Protein AF-A0A950PTB6-F1 (afdb_monomer_lite)

Radius of gyration: 15.79 Å; chains: 1; bounding box: 38×23×42 Å

Sequence (80 aa):
MAARVPARATAEGIPRKLLQPLGVPVIVIVGGGFAGVAVARRLERLLGPGEAQIVLVSRNNYTLFTPMLPEVTSGELEVR

Foldseek 3Di:
DDPCLDDDPAPPPDPVVLVPCPVEAEAEQEAPEPVSVVVQVVCVVVDDPRNYHYHYDHNDPDYDPVVCVVVVVVVVDDDD

Structure (mmCIF, N/CA/C/O backbone):
data_AF-A0A950PTB6-F1
#
_entry.id   AF-A0A950PTB6-F1
#
loop_
_atom_site.group_PDB
_atom_site.id
_atom_site.type_symbol
_atom_site.label_atom_id
_atom_site.label_alt_id
_atom_site.label_comp_id
_atom_site.label_asym_id
_atom_site.label_entity_id
_atom_site.label_seq_id
_atom_site.pdbx_PDB_ins_code
_atom_site.Cartn_x
_atom_site.Cartn_y
_atom_site.Cartn_z
_atom_site.occupancy
_atom_site.B_iso_or_equiv
_atom_site.auth_seq_id
_atom_site.auth_comp_id
_atom_site.auth_asym_id
_atom_site.auth_atom_id
_atom_site.pdbx_PDB_model_num
ATOM 1 N N . MET A 1 1 ? 9.479 -2.271 18.496 1.00 31.80 1 MET A N 1
ATOM 2 C CA . MET A 1 1 ? 8.328 -3.141 18.822 1.00 31.80 1 MET A CA 1
ATOM 3 C C . MET A 1 1 ? 7.418 -3.151 17.602 1.00 31.80 1 MET A C 1
ATOM 5 O O . MET A 1 1 ? 7.068 -2.081 17.126 1.00 31.80 1 MET A O 1
ATOM 9 N N . ALA A 1 2 ? 7.235 -4.320 16.986 1.00 27.17 2 ALA A N 1
ATOM 10 C CA . ALA A 1 2 ? 6.895 -4.470 15.571 1.00 27.17 2 ALA A CA 1
ATOM 11 C C . ALA A 1 2 ? 5.452 -4.056 15.242 1.00 27.17 2 ALA A C 1
ATOM 13 O O . ALA A 1 2 ? 4.504 -4.669 15.734 1.00 27.17 2 ALA A O 1
ATOM 14 N N . ALA A 1 3 ? 5.295 -3.063 14.362 1.00 32.94 3 ALA A N 1
ATOM 15 C CA . ALA A 1 3 ? 4.061 -2.882 13.614 1.00 32.94 3 ALA A CA 1
ATOM 16 C C . ALA A 1 3 ? 3.818 -4.185 12.846 1.00 32.94 3 ALA A C 1
ATOM 18 O O . ALA A 1 3 ? 4.615 -4.586 11.996 1.00 32.94 3 ALA A O 1
ATOM 19 N N . ARG A 1 4 ? 2.768 -4.912 13.223 1.00 35.53 4 ARG A N 1
ATOM 20 C CA . ARG A 1 4 ? 2.388 -6.157 12.566 1.00 35.53 4 ARG A CA 1
ATOM 21 C C . ARG A 1 4 ? 1.783 -5.785 11.217 1.00 35.53 4 ARG A C 1
ATOM 23 O O . ARG A 1 4 ? 0.569 -5.700 11.108 1.00 35.53 4 ARG A O 1
ATOM 30 N N . VAL A 1 5 ? 2.632 -5.534 10.219 1.00 42.94 5 VAL A N 1
ATOM 31 C CA . VAL A 1 5 ? 2.233 -5.456 8.809 1.00 42.94 5 VAL A CA 1
ATOM 32 C C . VAL A 1 5 ? 1.636 -6.824 8.479 1.00 42.94 5 VAL A C 1
ATOM 34 O O . VAL A 1 5 ? 2.376 -7.815 8.469 1.00 42.94 5 VAL A O 1
ATOM 37 N N . PRO A 1 6 ? 0.305 -6.951 8.329 1.00 42.34 6 PRO A N 1
ATOM 38 C CA . PRO A 1 6 ? -0.295 -8.243 8.073 1.00 42.34 6 PRO A CA 1
ATOM 39 C C . PRO A 1 6 ? 0.210 -8.758 6.730 1.00 42.34 6 PRO A C 1
ATOM 41 O O . PRO A 1 6 ? 0.446 -7.994 5.797 1.00 42.34 6 PRO A O 1
ATOM 44 N N . ALA A 1 7 ? 0.408 -10.069 6.701 1.00 44.00 7 ALA A N 1
ATOM 45 C CA . ALA A 1 7 ? 0.962 -10.854 5.618 1.00 44.00 7 ALA A CA 1
ATOM 46 C C . ALA A 1 7 ? 0.591 -10.352 4.212 1.00 44.00 7 ALA A C 1
ATOM 48 O O . ALA A 1 7 ? -0.577 -10.139 3.896 1.00 44.00 7 ALA A O 1
ATOM 49 N N . ARG A 1 8 ? 1.640 -10.227 3.391 1.00 46.41 8 ARG A N 1
ATOM 50 C CA . ARG A 1 8 ? 1.662 -10.244 1.922 1.00 46.41 8 ARG A CA 1
A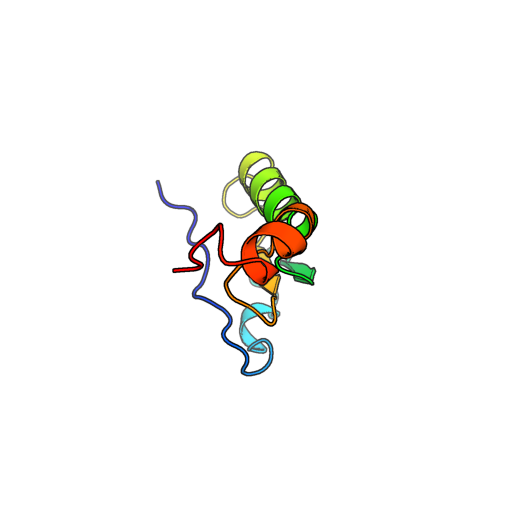TOM 51 C C . ARG A 1 8 ? 0.307 -10.620 1.300 1.00 46.41 8 ARG A C 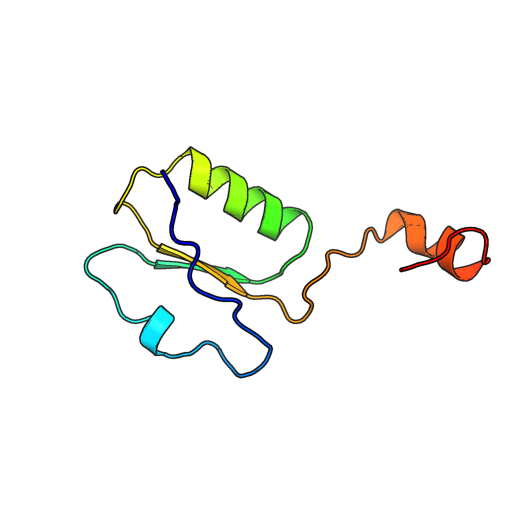1
ATOM 53 O O . ARG A 1 8 ? -0.048 -11.794 1.271 1.00 46.41 8 ARG A O 1
ATOM 60 N N . ALA A 1 9 ? -0.408 -9.635 0.759 1.00 48.44 9 ALA A N 1
ATOM 61 C CA . ALA A 1 9 ? -1.533 -9.881 -0.136 1.00 48.44 9 ALA A CA 1
ATOM 62 C C . ALA A 1 9 ? -0.974 -10.251 -1.522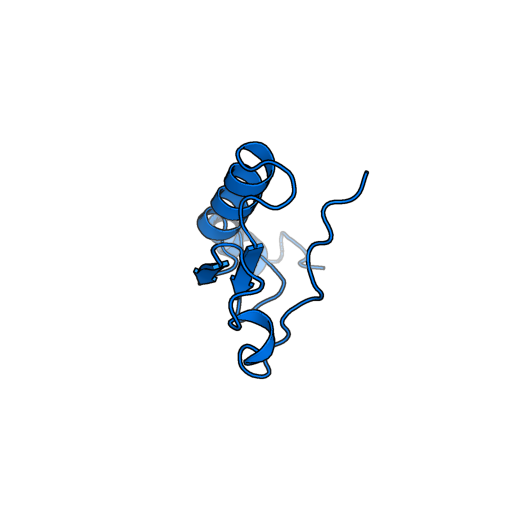 1.00 48.44 9 ALA A C 1
ATOM 64 O O . ALA A 1 9 ? -0.677 -9.386 -2.343 1.00 48.44 9 ALA A O 1
ATOM 65 N N . THR A 1 10 ? -0.720 -11.542 -1.734 1.00 41.62 10 THR A N 1
ATOM 66 C CA . THR A 1 10 ? -0.441 -12.135 -3.051 1.00 41.62 10 THR A CA 1
ATOM 67 C C . THR A 1 10 ? -1.695 -12.096 -3.927 1.00 41.62 10 THR A C 1
ATOM 69 O O . THR A 1 10 ? -2.792 -11.997 -3.403 1.00 41.62 10 THR A O 1
ATOM 72 N N . ALA A 1 11 ? -1.525 -12.164 -5.251 1.00 42.00 11 ALA A N 1
ATOM 73 C CA . ALA A 1 11 ? -2.504 -11.852 -6.305 1.00 42.00 11 ALA A CA 1
ATOM 74 C C . ALA A 1 11 ? -3.870 -12.594 -6.305 1.00 42.00 11 ALA A C 1
ATOM 76 O O . ALA A 1 11 ? -4.681 -12.353 -7.199 1.00 42.00 11 ALA A O 1
ATOM 77 N N . GLU A 1 12 ? -4.164 -13.448 -5.325 1.00 47.66 12 GLU A N 1
ATOM 78 C CA . GLU A 1 12 ? -5.539 -13.859 -5.022 1.00 47.66 12 GLU A CA 1
ATOM 79 C C . GLU A 1 12 ? -6.255 -12.677 -4.360 1.00 47.66 12 GLU A C 1
ATOM 81 O O . GLU A 1 12 ? -5.706 -12.043 -3.463 1.00 47.66 12 GLU A O 1
ATOM 86 N N . GLY A 1 13 ? -7.448 -12.319 -4.840 1.00 54.62 13 GLY A N 1
ATOM 87 C CA . GLY A 1 13 ? -8.153 -11.093 -4.446 1.00 54.62 13 GLY A CA 1
ATOM 88 C C . GLY A 1 13 ? -8.130 -10.780 -2.940 1.00 54.62 13 GLY A C 1
ATOM 89 O O . GLY A 1 13 ? -8.088 -11.679 -2.106 1.00 54.62 13 GLY A O 1
ATOM 90 N N . ILE A 1 14 ? -8.180 -9.483 -2.601 1.00 62.97 14 ILE A N 1
ATOM 91 C CA . ILE A 1 14 ? -8.065 -8.964 -1.225 1.00 62.97 14 ILE A CA 1
ATOM 92 C C . ILE A 1 14 ? -8.934 -9.812 -0.280 1.00 62.97 14 ILE A C 1
ATOM 94 O O . ILE A 1 14 ? -10.165 -9.770 -0.399 1.00 62.97 14 ILE A O 1
ATOM 98 N N . PRO A 1 15 ? -8.349 -10.585 0.657 1.00 64.25 15 PRO A N 1
ATOM 99 C CA . PRO A 1 15 ? -9.143 -11.451 1.508 1.00 64.25 15 PRO A CA 1
ATOM 100 C C . PRO A 1 15 ? -10.079 -10.571 2.330 1.00 64.25 15 PRO A C 1
ATOM 102 O O . PRO A 1 15 ? -9.630 -9.679 3.046 1.00 64.25 15 PRO A O 1
ATOM 105 N N . ARG A 1 16 ? -11.393 -10.820 2.235 1.00 66.00 16 ARG A N 1
ATOM 106 C CA . ARG A 1 16 ? -12.451 -10.006 2.873 1.00 66.00 16 ARG A CA 1
ATOM 107 C C . ARG A 1 16 ? -12.184 -9.719 4.353 1.00 66.00 16 ARG A C 1
ATOM 109 O O . ARG A 1 16 ? -12.574 -8.673 4.853 1.00 66.00 16 ARG A O 1
ATOM 116 N N . LYS A 1 17 ? -11.477 -10.628 5.028 1.00 66.75 17 LYS A N 1
ATOM 117 C CA . LYS A 1 17 ? -11.047 -10.523 6.425 1.00 66.75 17 LYS A CA 1
ATOM 118 C C . LYS A 1 17 ? -10.115 -9.329 6.707 1.00 66.75 17 LYS A C 1
ATOM 120 O O . LYS A 1 17 ? -10.117 -8.840 7.825 1.00 66.75 17 LYS A O 1
ATOM 125 N N . LEU A 1 18 ? -9.361 -8.839 5.716 1.00 66.06 18 LEU A N 1
ATOM 126 C CA . LEU A 1 18 ? -8.538 -7.616 5.808 1.00 66.06 18 LEU A CA 1
ATOM 127 C C . LEU A 1 18 ? -9.359 -6.322 5.702 1.00 66.06 18 LEU A C 1
ATOM 129 O O . LEU A 1 18 ? -8.866 -5.269 6.082 1.00 66.06 18 LEU A O 1
ATOM 133 N N . LEU A 1 19 ? -10.583 -6.393 5.170 1.00 66.44 19 LEU A N 1
ATOM 134 C CA . LEU A 1 19 ? -11.493 -5.249 5.026 1.00 66.44 19 LEU A CA 1
ATOM 135 C C . LEU A 1 19 ? -12.561 -5.209 6.127 1.00 66.44 19 LEU A C 1
ATOM 137 O O . LEU A 1 19 ? -13.381 -4.295 6.159 1.00 66.44 19 LEU A O 1
ATOM 141 N N . GLN A 1 20 ? -12.589 -6.212 7.007 1.00 69.12 20 GLN A N 1
ATOM 142 C CA . GLN A 1 20 ? -13.503 -6.228 8.140 1.00 69.12 20 GLN A CA 1
ATOM 143 C C . GLN A 1 20 ? -13.032 -5.192 9.168 1.00 69.12 20 GLN A C 1
ATOM 145 O O . GLN A 1 20 ? -11.874 -5.253 9.584 1.00 69.12 20 GLN A O 1
ATOM 150 N N . PRO A 1 21 ? -13.892 -4.248 9.591 1.00 60.38 21 PRO A N 1
ATOM 151 C CA . PRO A 1 21 ? -13.500 -3.237 10.560 1.00 60.38 21 PRO A CA 1
ATOM 152 C C . PRO A 1 21 ? -13.202 -3.905 11.907 1.00 60.38 21 PRO A C 1
ATOM 154 O O . PRO A 1 21 ? -14.104 -4.355 12.609 1.00 60.38 21 PRO A O 1
ATOM 157 N N . LEU A 1 22 ? -11.921 -3.950 12.279 1.00 65.81 22 LEU A N 1
ATOM 158 C CA . LEU A 1 22 ? -11.419 -4.472 13.558 1.00 65.81 22 LEU A CA 1
ATOM 159 C C . LEU A 1 22 ? -11.616 -3.472 14.718 1.00 65.81 22 LEU A C 1
ATOM 161 O O . LEU A 1 22 ? -10.847 -3.463 15.673 1.00 65.81 22 LEU A O 1
ATOM 165 N N . GLY A 1 23 ? -12.615 -2.590 14.620 1.00 80.00 23 GLY A N 1
ATOM 166 C CA . GLY A 1 23 ? -12.796 -1.452 15.530 1.00 80.00 23 GLY A CA 1
ATOM 167 C C . GLY A 1 23 ? -11.864 -0.266 15.253 1.00 80.00 23 GLY A C 1
ATOM 168 O O . GLY A 1 23 ? -11.919 0.722 15.975 1.00 80.00 23 GLY A O 1
ATOM 169 N N . VAL A 1 24 ? -11.044 -0.341 14.198 1.00 84.38 24 VAL A N 1
ATOM 170 C CA . VAL A 1 24 ? -10.134 0.725 13.753 1.00 84.38 24 VAL A CA 1
ATOM 171 C C . VAL A 1 24 ? -10.321 0.981 12.251 1.00 84.38 24 VAL A C 1
ATOM 173 O O . VAL A 1 24 ? -10.646 0.040 11.516 1.00 84.38 24 VAL A O 1
ATOM 176 N N . PRO A 1 25 ? -10.140 2.222 11.767 1.00 88.25 25 PRO A N 1
ATOM 177 C CA . PRO A 1 25 ? -10.176 2.542 10.342 1.00 88.25 25 PRO A CA 1
ATOM 178 C C . PRO A 1 25 ? -9.222 1.673 9.513 1.00 88.25 25 PRO A C 1
ATOM 180 O O . PRO A 1 25 ? -8.089 1.413 9.920 1.00 88.25 25 PRO A O 1
ATOM 183 N N . VAL A 1 26 ? -9.660 1.262 8.321 1.00 89.44 26 VAL A N 1
ATOM 184 C CA . VAL A 1 26 ? -8.827 0.529 7.355 1.00 89.44 26 VAL A CA 1
ATOM 185 C C . VAL A 1 26 ? -8.489 1.453 6.189 1.00 89.44 26 VAL A C 1
ATOM 187 O O . VAL A 1 26 ? -9.381 1.949 5.502 1.00 89.44 26 VAL A O 1
ATOM 190 N N . ILE A 1 27 ? -7.197 1.670 5.952 1.00 90.31 27 ILE A N 1
ATOM 191 C CA . ILE A 1 27 ? -6.672 2.478 4.850 1.00 90.31 27 ILE A CA 1
ATOM 192 C C . ILE A 1 27 ? -6.121 1.531 3.788 1.00 90.31 27 ILE A C 1
ATOM 194 O O . ILE A 1 27 ? -5.109 0.863 4.002 1.00 90.31 27 ILE A O 1
ATOM 198 N N . VAL A 1 28 ? -6.778 1.487 2.629 1.00 90.56 28 VAL A N 1
ATOM 199 C CA . VAL A 1 28 ? -6.358 0.653 1.497 1.00 90.56 28 VAL A CA 1
ATOM 200 C C . VAL A 1 28 ? -5.630 1.511 0.468 1.00 90.56 28 VAL A C 1
ATOM 202 O O . VAL A 1 28 ? -6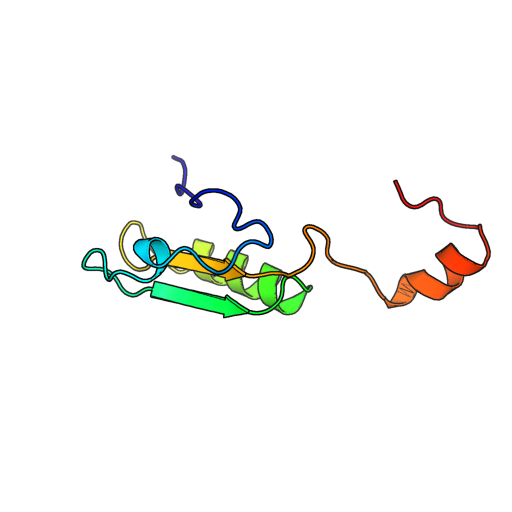.189 2.463 -0.071 1.00 90.56 28 VAL A O 1
ATOM 205 N N . ILE A 1 29 ? -4.384 1.153 0.175 1.00 89.50 29 ILE A N 1
ATOM 206 C CA . ILE A 1 29 ? -3.534 1.789 -0.831 1.00 89.50 29 ILE A CA 1
ATOM 207 C C . ILE A 1 29 ? -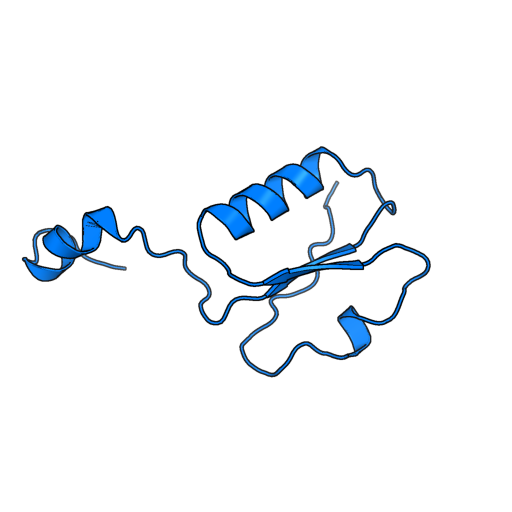3.465 0.852 -2.034 1.00 89.50 29 ILE A C 1
ATOM 209 O O . ILE A 1 29 ? -3.002 -0.282 -1.914 1.00 89.50 29 ILE A O 1
ATOM 213 N N . VAL A 1 30 ? -3.911 1.320 -3.199 1.00 89.19 30 VAL A N 1
ATOM 214 C CA . VAL A 1 30 ? -3.896 0.537 -4.442 1.00 89.19 30 VAL A CA 1
ATOM 215 C C . VAL A 1 30 ? -2.741 1.004 -5.328 1.00 89.19 30 VAL A C 1
ATOM 217 O O . VAL A 1 30 ? -2.711 2.149 -5.771 1.00 89.19 30 VAL A O 1
ATOM 220 N N . GLY A 1 31 ? -1.801 0.096 -5.593 1.00 83.94 31 GLY A N 1
ATOM 221 C CA . GLY A 1 31 ? -0.608 0.300 -6.416 1.00 83.94 31 GLY A CA 1
ATOM 222 C C . GLY A 1 31 ? 0.692 0.296 -5.603 1.00 83.94 31 GLY A C 1
ATOM 223 O O . GLY A 1 31 ? 0.946 1.205 -4.822 1.00 83.94 31 GLY A O 1
ATOM 224 N N . GLY A 1 32 ? 1.570 -0.689 -5.834 1.00 84.19 32 GLY A N 1
ATOM 225 C CA . GLY A 1 32 ? 2.894 -0.817 -5.193 1.00 84.19 32 GLY A CA 1
ATOM 226 C C . GLY A 1 32 ? 4.024 -0.049 -5.888 1.00 84.19 32 GLY A C 1
ATOM 227 O O . GLY A 1 32 ? 5.166 -0.504 -5.910 1.00 84.19 32 GLY A O 1
ATOM 228 N N . GLY A 1 33 ? 3.706 1.089 -6.509 1.00 84.75 33 GLY A N 1
ATOM 229 C CA . GLY A 1 33 ? 4.698 1.994 -7.097 1.00 84.75 33 GLY A CA 1
ATOM 230 C C . GLY A 1 33 ? 5.389 2.872 -6.045 1.00 84.75 33 GLY A C 1
ATOM 231 O O . GLY A 1 33 ? 5.091 2.782 -4.853 1.00 84.75 33 GLY A O 1
ATOM 232 N N . PHE A 1 34 ? 6.246 3.800 -6.484 1.00 86.94 34 PHE A N 1
ATOM 233 C CA . PHE A 1 34 ? 6.934 4.746 -5.590 1.00 86.94 34 PHE A CA 1
ATOM 234 C C . PHE A 1 34 ? 5.978 5.510 -4.674 1.00 86.94 34 PHE A C 1
ATOM 236 O O . PHE A 1 34 ? 6.208 5.590 -3.470 1.00 86.94 34 PHE A O 1
ATOM 243 N N . ALA A 1 35 ? 4.882 6.029 -5.233 1.00 88.81 35 ALA A N 1
ATOM 244 C CA . ALA A 1 35 ? 3.890 6.778 -4.472 1.00 88.81 35 ALA A CA 1
ATOM 245 C C . ALA A 1 35 ? 3.188 5.903 -3.423 1.00 88.81 35 ALA A C 1
ATOM 247 O O . ALA A 1 35 ? 3.103 6.296 -2.264 1.00 88.81 35 ALA A O 1
ATOM 248 N N . GLY A 1 36 ? 2.739 4.700 -3.795 1.00 89.38 36 GLY A N 1
ATOM 249 C CA . GLY A 1 36 ? 2.024 3.812 -2.875 1.00 89.38 36 GLY A CA 1
ATOM 250 C C . GLY A 1 36 ? 2.890 3.362 -1.700 1.00 89.38 36 GLY A C 1
ATOM 251 O O . GLY A 1 36 ? 2.457 3.426 -0.550 1.00 89.38 36 GLY A O 1
ATOM 252 N N . VAL A 1 37 ? 4.149 3.004 -1.968 1.00 88.44 37 VAL A N 1
ATOM 253 C CA . VAL A 1 37 ? 5.120 2.663 -0.918 1.00 88.44 37 VAL A CA 1
ATOM 254 C C . VAL A 1 37 ? 5.457 3.886 -0.060 1.00 88.44 37 VAL A C 1
ATOM 256 O O . VAL A 1 37 ? 5.511 3.780 1.165 1.00 88.44 37 VAL A O 1
ATOM 259 N N . ALA A 1 38 ? 5.655 5.062 -0.663 1.00 91.50 38 ALA A N 1
ATOM 260 C CA . ALA A 1 38 ? 5.944 6.288 0.080 1.00 91.50 38 ALA A CA 1
ATOM 261 C C . ALA A 1 38 ? 4.792 6.682 1.016 1.00 91.50 38 ALA A C 1
ATOM 263 O O . ALA A 1 38 ? 5.037 7.018 2.176 1.00 91.50 38 ALA A O 1
ATOM 264 N N . VAL A 1 39 ? 3.547 6.589 0.543 1.00 93.62 39 VAL A N 1
ATOM 265 C CA . VAL A 1 39 ? 2.343 6.853 1.341 1.00 93.62 39 VAL A CA 1
ATOM 266 C C . VAL A 1 39 ? 2.222 5.847 2.480 1.00 93.62 39 VAL A C 1
ATOM 268 O O . VAL A 1 39 ? 2.053 6.270 3.622 1.00 93.62 39 VAL A O 1
ATOM 271 N N . ALA A 1 40 ? 2.389 4.547 2.212 1.00 91.38 40 ALA A N 1
ATOM 272 C CA . ALA A 1 40 ? 2.349 3.514 3.248 1.00 91.38 40 ALA A CA 1
ATOM 273 C C . ALA A 1 40 ? 3.357 3.811 4.371 1.00 91.38 40 ALA A C 1
ATOM 275 O O . ALA A 1 40 ? 2.981 3.898 5.538 1.00 91.38 40 ALA A O 1
ATOM 276 N N . ARG A 1 41 ? 4.616 4.100 4.012 1.00 91.44 41 ARG A N 1
ATOM 277 C CA . ARG A 1 41 ? 5.674 4.450 4.977 1.00 91.44 41 ARG A CA 1
ATOM 278 C C . ARG A 1 41 ? 5.403 5.759 5.713 1.00 91.44 41 ARG A C 1
ATOM 280 O O . ARG A 1 41 ? 5.812 5.918 6.862 1.00 91.44 41 ARG A O 1
ATOM 287 N N . ARG A 1 42 ? 4.775 6.737 5.055 1.00 94.75 42 ARG A N 1
ATOM 288 C CA . ARG A 1 42 ? 4.427 8.009 5.697 1.00 94.75 42 ARG A CA 1
ATOM 289 C C . ARG A 1 42 ? 3.325 7.811 6.731 1.00 94.75 42 ARG A C 1
ATOM 291 O O . ARG A 1 42 ? 3.447 8.371 7.816 1.00 94.75 42 ARG A O 1
ATOM 298 N N . LEU A 1 43 ? 2.312 7.009 6.411 1.00 92.38 43 LEU A N 1
ATOM 299 C CA . LEU A 1 43 ? 1.214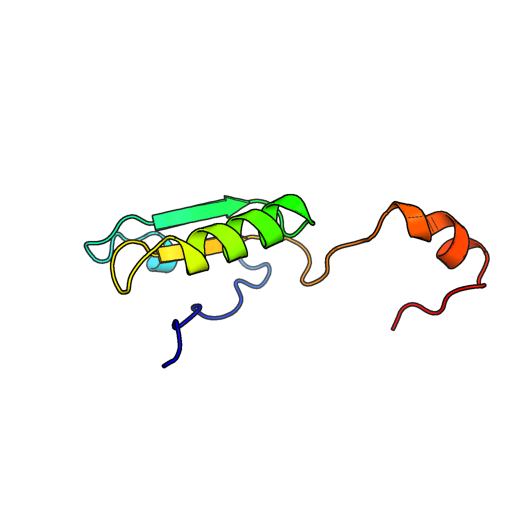 6.668 7.312 1.00 92.38 43 LEU A CA 1
ATOM 300 C C . LEU A 1 43 ? 1.700 5.852 8.512 1.00 92.38 43 LEU A C 1
ATOM 302 O O . LEU A 1 43 ? 1.355 6.199 9.633 1.00 92.38 43 LEU A O 1
ATOM 306 N N . GLU A 1 44 ? 2.587 4.873 8.316 1.00 90.19 44 GLU A N 1
ATOM 307 C CA . GLU A 1 44 ? 3.205 4.114 9.420 1.00 90.19 44 GLU A CA 1
ATOM 308 C C . GLU A 1 44 ? 3.952 4.997 10.431 1.00 90.19 44 GLU A C 1
ATOM 310 O O . GLU A 1 44 ? 4.050 4.651 11.602 1.00 90.19 44 GLU A O 1
ATOM 315 N N . ARG A 1 45 ? 4.506 6.133 9.986 1.00 93.19 45 ARG A N 1
ATOM 316 C CA . ARG A 1 45 ? 5.198 7.093 10.865 1.00 93.19 45 ARG A CA 1
ATOM 317 C C . ARG A 1 45 ? 4.261 8.088 11.538 1.00 93.19 45 ARG A C 1
ATOM 319 O O . ARG A 1 45 ? 4.658 8.700 12.522 1.00 93.19 45 ARG A O 1
ATOM 326 N N . LEU A 1 46 ? 3.102 8.345 10.938 1.00 95.06 46 LEU A N 1
ATOM 327 C CA . LEU A 1 46 ? 2.122 9.299 11.453 1.00 95.06 46 LEU A CA 1
ATOM 328 C C . LEU A 1 46 ? 1.173 8.651 12.450 1.00 95.06 46 LEU A C 1
ATOM 330 O O . LEU A 1 46 ? 0.756 9.320 13.387 1.00 95.06 46 LEU A O 1
ATOM 334 N N . LEU A 1 47 ? 0.833 7.386 12.219 1.00 92.12 47 LEU A N 1
ATOM 335 C CA . LEU A 1 47 ? -0.186 6.682 12.973 1.00 92.12 47 LEU A CA 1
ATOM 336 C C . LEU A 1 47 ? 0.428 5.942 14.158 1.00 92.12 47 LEU A C 1
ATOM 338 O O . LEU A 1 47 ? 1.393 5.186 14.022 1.00 92.12 47 LEU A O 1
ATOM 342 N N . GLY A 1 48 ? -0.168 6.150 15.325 1.00 87.44 48 GLY A N 1
ATOM 343 C CA . GLY A 1 48 ? 0.109 5.399 16.535 1.00 87.44 48 GLY A CA 1
ATOM 344 C C . GLY A 1 48 ? -0.457 3.971 16.490 1.00 87.44 48 GLY A C 1
ATOM 345 O O . GLY A 1 48 ? -1.267 3.620 15.623 1.00 87.44 48 GLY A O 1
ATOM 346 N N . PRO A 1 49 ? -0.051 3.107 17.437 1.00 82.50 49 PRO A N 1
ATOM 347 C CA . PRO A 1 49 ? -0.594 1.759 17.555 1.00 82.50 49 PRO A CA 1
ATOM 348 C C . PRO A 1 49 ? -2.121 1.779 17.709 1.00 82.50 49 PRO A C 1
ATOM 350 O O . PRO A 1 49 ? -2.644 2.402 18.627 1.00 82.50 49 PRO A O 1
ATOM 353 N N . GLY A 1 50 ? -2.830 1.063 16.834 1.00 84.31 50 GLY A N 1
ATOM 354 C CA . GLY A 1 50 ? -4.290 0.939 16.902 1.00 84.31 50 GLY A CA 1
ATOM 355 C C . GLY A 1 50 ? -5.077 2.114 16.312 1.00 84.31 50 GLY A C 1
ATOM 356 O O . GLY A 1 50 ? -6.297 2.097 16.395 1.00 84.31 50 GLY A O 1
ATOM 357 N N . GLU A 1 51 ? -4.434 3.104 15.686 1.00 88.00 51 GLU A N 1
ATOM 358 C CA . GLU A 1 51 ? -5.164 4.215 15.055 1.00 88.00 51 GLU A CA 1
ATOM 359 C C . GLU A 1 51 ? -5.742 3.856 13.686 1.00 88.00 51 GLU A C 1
ATOM 361 O O . GLU A 1 51 ? -6.828 4.311 13.336 1.00 88.00 51 GLU A O 1
ATOM 366 N N . ALA A 1 52 ? -5.040 3.032 12.905 1.00 88.88 52 ALA A N 1
ATOM 367 C CA . ALA A 1 52 ? -5.571 2.475 11.667 1.00 88.88 52 ALA A CA 1
ATOM 368 C C . ALA A 1 52 ? -4.812 1.215 11.238 1.00 88.88 52 ALA A C 1
ATOM 370 O O . ALA A 1 52 ? -3.656 0.989 11.604 1.00 88.88 52 ALA A O 1
ATOM 371 N N . GLN A 1 53 ? -5.457 0.418 10.393 1.00 87.44 53 GLN A N 1
ATOM 372 C CA . GLN A 1 53 ? -4.841 -0.682 9.666 1.00 87.44 53 GLN A CA 1
ATOM 373 C C . GLN A 1 53 ? -4.501 -0.229 8.244 1.00 87.44 53 GLN A C 1
ATOM 375 O O . GLN A 1 53 ? -5.383 0.196 7.502 1.00 87.44 53 GLN A O 1
ATOM 380 N N . ILE A 1 54 ? -3.236 -0.347 7.843 1.00 88.25 54 ILE A N 1
ATOM 381 C CA . ILE A 1 54 ? -2.779 0.009 6.493 1.00 88.25 54 ILE A CA 1
ATOM 382 C C . ILE A 1 54 ? -2.673 -1.268 5.653 1.00 88.25 54 ILE A C 1
ATOM 384 O O . ILE A 1 54 ? -2.023 -2.232 6.060 1.00 88.25 54 ILE A O 1
ATOM 388 N N . VAL A 1 55 ? -3.292 -1.274 4.472 1.00 88.69 55 VAL A N 1
ATOM 389 C CA . VAL A 1 55 ? -3.258 -2.388 3.515 1.00 88.69 55 VAL A CA 1
ATOM 390 C C . VAL A 1 55 ? -2.737 -1.878 2.173 1.00 88.69 55 VAL A C 1
ATOM 392 O O . VAL A 1 55 ? -3.399 -1.075 1.524 1.00 88.69 55 VAL A O 1
ATOM 395 N N . LEU A 1 56 ? -1.567 -2.352 1.735 1.00 85.62 56 LEU A N 1
ATOM 396 C CA . LEU A 1 56 ? -1.015 -2.057 0.408 1.00 85.62 56 LEU A CA 1
ATOM 397 C C . LEU A 1 56 ? -1.317 -3.210 -0.551 1.00 85.62 56 LEU A C 1
ATOM 399 O O . LEU A 1 56 ? -0.886 -4.341 -0.332 1.00 85.62 56 LEU A O 1
ATOM 403 N N . VAL A 1 57 ? -2.032 -2.910 -1.629 1.00 85.44 57 VAL A N 1
ATOM 404 C CA . VAL A 1 57 ? -2.412 -3.870 -2.667 1.00 85.44 57 VAL A CA 1
ATOM 405 C C . VAL A 1 57 ? -1.629 -3.556 -3.931 1.00 85.44 57 VAL A C 1
ATOM 407 O O . VAL A 1 57 ? -1.716 -2.455 -4.471 1.00 85.44 57 VAL A O 1
ATOM 410 N N . SER A 1 58 ? -0.875 -4.528 -4.432 1.00 82.94 58 SER A N 1
ATOM 411 C CA . SER A 1 58 ? -0.122 -4.405 -5.678 1.00 82.94 58 SER A CA 1
ATOM 412 C C . SER A 1 58 ? -0.224 -5.695 -6.477 1.00 82.94 58 SER A C 1
ATOM 414 O O . SER A 1 58 ? -0.243 -6.780 -5.903 1.00 82.94 58 SER A O 1
ATOM 416 N N . ARG A 1 59 ? -0.254 -5.582 -7.809 1.00 80.00 59 ARG A N 1
ATOM 417 C CA . ARG A 1 59 ? -0.160 -6.748 -8.700 1.00 80.00 59 ARG A CA 1
ATOM 418 C C . ARG A 1 59 ? 1.234 -7.384 -8.649 1.00 80.00 59 ARG A C 1
ATOM 420 O O . ARG A 1 59 ? 1.361 -8.593 -8.808 1.00 80.00 59 ARG A O 1
ATOM 427 N N . ASN A 1 60 ? 2.258 -6.569 -8.395 1.00 76.38 60 ASN A N 1
ATOM 428 C CA . ASN A 1 60 ? 3.663 -6.963 -8.417 1.00 76.38 60 ASN A CA 1
ATOM 429 C C . ASN A 1 60 ? 4.280 -6.711 -7.032 1.00 76.38 60 ASN A C 1
ATOM 431 O O . ASN A 1 60 ? 3.931 -5.735 -6.365 1.00 76.38 60 ASN A O 1
ATOM 435 N N . ASN A 1 61 ? 5.216 -7.561 -6.607 1.00 70.12 61 ASN A N 1
ATOM 436 C CA . ASN A 1 61 ? 5.950 -7.418 -5.340 1.00 70.12 61 ASN A CA 1
ATOM 437 C C . ASN A 1 61 ? 7.208 -6.531 -5.458 1.00 70.12 61 ASN A C 1
ATOM 439 O O . ASN A 1 61 ? 7.983 -6.448 -4.508 1.00 70.12 61 ASN A O 1
ATOM 443 N N . TYR A 1 62 ? 7.400 -5.882 -6.607 1.00 69.06 62 TYR A N 1
ATOM 444 C CA . TYR A 1 62 ? 8.499 -4.969 -6.896 1.00 69.06 62 TYR A CA 1
ATOM 445 C C . TYR A 1 62 ? 7.966 -3.632 -7.412 1.00 69.06 62 TYR A C 1
ATOM 447 O O . TYR A 1 62 ? 6.917 -3.557 -8.058 1.00 69.06 62 TYR A O 1
ATOM 455 N N . THR A 1 63 ? 8.725 -2.573 -7.152 1.00 74.19 63 THR A N 1
ATOM 456 C CA . THR A 1 63 ? 8.526 -1.265 -7.773 1.00 74.19 63 THR A CA 1
ATOM 457 C C . THR A 1 63 ? 9.490 -1.141 -8.947 1.00 74.19 63 THR A C 1
ATOM 459 O O . THR A 1 63 ? 10.699 -1.230 -8.759 1.00 74.19 63 THR A O 1
ATOM 462 N N . LEU A 1 64 ? 8.970 -0.928 -10.158 1.00 73.56 64 LEU A N 1
ATOM 463 C CA . LEU A 1 64 ? 9.811 -0.650 -11.324 1.00 73.56 64 LEU A CA 1
ATOM 464 C C . LEU A 1 64 ? 10.277 0.798 -11.296 1.00 73.56 64 LEU A C 1
ATOM 466 O O . LEU A 1 64 ? 9.453 1.715 -11.332 1.00 73.56 64 LEU A O 1
ATOM 470 N N . PHE A 1 65 ? 11.592 1.000 -11.304 1.00 74.75 65 PHE A N 1
ATOM 471 C CA . PHE A 1 65 ? 12.165 2.294 -11.634 1.00 74.75 65 PHE A CA 1
ATOM 472 C C . PHE A 1 65 ? 12.171 2.453 -13.152 1.00 74.75 65 PHE A C 1
ATOM 474 O O . PHE A 1 65 ? 13.139 2.131 -13.835 1.00 74.75 65 PHE A O 1
ATOM 481 N N . THR A 1 66 ? 11.041 2.926 -13.679 1.00 73.56 66 THR A N 1
ATOM 482 C CA . THR A 1 66 ? 10.841 3.114 -15.118 1.00 73.56 66 THR A CA 1
ATOM 483 C C . THR A 1 66 ? 11.933 3.935 -15.816 1.00 73.56 66 THR A C 1
ATOM 485 O O . THR A 1 66 ? 12.225 3.600 -16.963 1.00 73.56 66 THR A O 1
ATOM 488 N N . PRO A 1 67 ? 12.601 4.925 -15.183 1.00 76.12 67 PRO A N 1
ATOM 489 C CA . PRO A 1 67 ? 13.702 5.642 -15.823 1.00 76.12 67 PRO A CA 1
ATOM 490 C C . PRO A 1 67 ? 14.901 4.769 -16.215 1.00 76.12 67 PRO A C 1
ATOM 492 O O . PRO A 1 67 ? 15.581 5.119 -17.168 1.00 76.12 67 PRO A O 1
ATOM 495 N N . MET A 1 68 ? 15.145 3.638 -15.541 1.00 70.62 68 MET A N 1
ATOM 496 C CA . MET A 1 68 ? 16.268 2.735 -15.859 1.00 70.62 68 MET A CA 1
ATOM 497 C C . MET A 1 68 ? 15.903 1.609 -16.832 1.00 70.62 68 MET A C 1
ATOM 499 O O . MET A 1 68 ? 16.747 0.786 -17.173 1.00 70.62 68 MET A O 1
ATOM 503 N N . LEU A 1 69 ? 14.660 1.563 -17.321 1.00 78.69 69 LEU A N 1
ATOM 504 C CA . LEU A 1 69 ? 14.256 0.560 -18.309 1.00 78.69 69 LEU A CA 1
ATOM 505 C C . LEU A 1 69 ? 15.073 0.616 -19.611 1.00 78.69 69 LEU A C 1
ATOM 507 O O . LEU A 1 69 ? 15.407 -0.461 -20.099 1.00 78.69 69 LEU A O 1
ATOM 511 N N . PRO A 1 70 ? 15.447 1.791 -20.162 1.00 75.62 70 PRO A N 1
ATOM 512 C CA . PRO A 1 70 ? 16.303 1.840 -21.345 1.00 75.62 70 PRO A CA 1
ATOM 513 C C . PRO A 1 70 ? 17.655 1.139 -21.135 1.00 75.62 70 PRO A C 1
ATOM 515 O O . PRO A 1 70 ? 18.075 0.362 -21.989 1.00 75.62 70 PRO A O 1
ATOM 518 N N . GLU A 1 71 ? 18.285 1.335 -19.974 1.00 71.38 71 GLU A N 1
ATOM 519 C CA . GLU A 1 71 ? 19.583 0.736 -19.615 1.00 71.38 71 GLU A CA 1
ATOM 520 C C . GLU A 1 71 ? 19.484 -0.782 -19.371 1.00 71.38 71 GLU A C 1
ATOM 522 O O . GLU A 1 71 ? 20.388 -1.547 -19.710 1.00 71.38 71 GLU A O 1
ATOM 527 N N . VAL A 1 72 ? 18.343 -1.248 -18.850 1.00 75.62 72 VAL A N 1
ATOM 528 C CA . VAL A 1 72 ? 18.025 -2.684 -18.767 1.00 75.62 72 VAL A CA 1
ATOM 529 C C . VAL A 1 72 ? 17.829 -3.280 -20.163 1.00 75.62 72 VAL A C 1
ATOM 531 O O . VAL A 1 72 ? 18.314 -4.374 -20.441 1.00 75.62 72 VAL A O 1
ATOM 534 N N . THR A 1 73 ? 17.142 -2.575 -21.070 1.00 74.75 73 THR A N 1
ATOM 535 C CA . THR A 1 73 ? 16.924 -3.072 -22.440 1.00 74.75 73 THR A CA 1
ATOM 536 C C . THR A 1 73 ? 18.193 -3.090 -23.287 1.00 74.75 73 THR A C 1
ATOM 538 O O . THR A 1 73 ? 18.284 -3.914 -24.194 1.00 74.75 73 THR A O 1
ATOM 541 N N . SER A 1 74 ? 19.175 -2.229 -22.996 1.00 79.25 74 SER A N 1
ATOM 542 C CA . SER A 1 74 ? 20.480 -2.238 -23.666 1.00 79.25 74 SER A CA 1
ATOM 543 C C . SER A 1 74 ? 21.439 -3.305 -23.124 1.00 79.25 74 SER A C 1
ATOM 545 O O . SER A 1 74 ? 22.489 -3.512 -23.722 1.00 79.25 74 SER A O 1
ATOM 547 N N . GLY A 1 75 ? 21.082 -3.999 -22.034 1.00 67.56 75 GLY A N 1
ATOM 548 C CA . GLY A 1 75 ? 21.899 -5.051 -21.417 1.00 67.56 75 GLY A CA 1
ATOM 549 C C . GLY A 1 75 ? 23.011 -4.545 -20.492 1.00 67.56 75 GLY A C 1
ATOM 550 O O . GLY A 1 75 ? 23.796 -5.348 -20.000 1.00 67.56 75 GLY A O 1
ATOM 551 N N . GLU A 1 76 ? 23.063 -3.239 -20.225 1.00 67.69 76 GLU A N 1
ATOM 552 C CA . GLU A 1 76 ? 24.067 -2.614 -19.347 1.00 67.69 76 GLU A CA 1
ATOM 553 C C . GLU A 1 76 ? 23.731 -2.814 -17.854 1.00 67.69 76 GLU A C 1
ATOM 555 O O . GLU A 1 76 ? 24.592 -2.661 -16.989 1.00 67.69 76 GLU A O 1
ATOM 560 N N . LEU A 1 77 ? 22.482 -3.189 -17.539 1.00 67.81 77 LEU A N 1
ATOM 561 C CA . LEU A 1 77 ? 22.006 -3.472 -16.184 1.00 67.81 77 LEU A CA 1
ATOM 562 C C . LEU A 1 77 ? 21.359 -4.857 -16.084 1.00 67.81 77 LEU A C 1
ATOM 564 O O . LEU A 1 77 ? 20.390 -5.161 -16.781 1.00 67.81 77 LEU A O 1
ATOM 568 N N . GLU A 1 78 ? 21.843 -5.674 -15.147 1.00 68.44 78 GLU A N 1
ATOM 569 C CA . GLU A 1 78 ? 21.254 -6.974 -14.811 1.00 68.44 78 GLU A CA 1
ATOM 570 C C . GLU A 1 78 ? 20.125 -6.802 -13.778 1.00 68.44 78 GLU A C 1
ATOM 572 O O . GLU A 1 78 ? 20.338 -6.285 -12.679 1.00 68.44 78 GLU A O 1
ATOM 577 N N . VAL A 1 79 ? 18.912 -7.249 -14.115 1.00 64.62 79 VAL A N 1
ATOM 578 C CA . VAL A 1 79 ? 17.761 -7.259 -13.195 1.00 64.62 79 VAL A CA 1
ATOM 579 C C . VAL A 1 79 ? 17.745 -8.599 -12.460 1.00 64.62 79 VAL A C 1
ATOM 581 O O . VAL A 1 79 ? 17.462 -9.626 -13.074 1.00 64.62 79 VAL A O 1
ATOM 584 N N . ARG A 1 80 ? 18.066 -8.597 -11.162 1.00 60.78 80 ARG A N 1
ATOM 585 C CA . ARG A 1 80 ? 18.038 -9.785 -10.288 1.00 60.78 80 ARG A CA 1
ATOM 586 C C . ARG A 1 80 ? 16.858 -9.764 -9.325 1.00 60.78 80 ARG A C 1
ATOM 588 O O . ARG A 1 80 ? 16.491 -8.657 -8.869 1.00 60.78 80 ARG A O 1
#

pLDDT: mean 73.74, std 17.25, range [27.17, 95.06]

Secondary structure (DSSP, 8-state):
----------SS---GGGSS--SS-EEEEE--SHHHHHHHHHHHHHPPTTS-EEEEE-SSSS---GGGHHHHHTTSS---